Protein AF-A0A1C4TC21-F1 (afdb_monomer_lite)

Structure (mmCIF, N/CA/C/O backbone):
data_AF-A0A1C4TC21-F1
#
_entry.id   AF-A0A1C4TC21-F1
#
loop_
_atom_site.group_PDB
_atom_site.id
_atom_site.type_symbol
_atom_site.label_atom_id
_atom_site.label_alt_id
_atom_site.label_comp_id
_atom_site.label_asym_id
_atom_site.label_entity_id
_atom_site.label_seq_id
_atom_site.pdbx_PDB_ins_code
_atom_site.Cartn_x
_atom_site.Cartn_y
_atom_site.Cartn_z
_atom_site.occupancy
_atom_site.B_iso_or_equiv
_atom_site.auth_seq_id
_atom_site.auth_comp_id
_atom_site.auth_asym_id
_atom_site.auth_atom_id
_atom_site.pdbx_PDB_model_num
ATOM 1 N N . MET A 1 1 ? 10.843 12.285 -13.759 1.00 81.19 1 MET A N 1
ATOM 2 C CA . MET A 1 1 ? 10.159 11.474 -12.731 1.00 81.19 1 MET A CA 1
ATOM 3 C C . MET A 1 1 ? 10.737 10.074 -12.812 1.00 81.19 1 MET A C 1
ATOM 5 O O . MET A 1 1 ? 11.122 9.667 -13.903 1.00 81.19 1 MET A O 1
ATOM 9 N N . GLU A 1 2 ? 10.823 9.351 -11.706 1.00 93.06 2 GLU A N 1
ATOM 10 C CA . GLU A 1 2 ? 11.387 7.998 -11.680 1.00 93.06 2 GLU A CA 1
ATOM 11 C C . GLU A 1 2 ? 10.452 7.071 -10.909 1.00 93.06 2 GLU A C 1
ATOM 13 O O . GLU A 1 2 ? 9.694 7.529 -10.053 1.00 93.06 2 GLU A O 1
ATOM 18 N N . CYS A 1 3 ? 10.473 5.783 -11.249 1.00 92.94 3 CYS A N 1
ATOM 19 C CA . CYS A 1 3 ? 9.728 4.777 -10.503 1.00 92.94 3 CYS A CA 1
ATOM 20 C C . CYS A 1 3 ? 10.302 4.667 -9.095 1.00 92.94 3 CYS A C 1
ATOM 22 O O . CYS A 1 3 ? 11.496 4.418 -8.945 1.00 92.94 3 CYS A O 1
ATOM 24 N N . THR A 1 4 ? 9.461 4.798 -8.077 1.00 90.31 4 THR A N 1
ATOM 25 C CA . THR A 1 4 ? 9.895 4.748 -6.674 1.00 90.31 4 THR A CA 1
ATOM 26 C C . THR A 1 4 ? 10.334 3.356 -6.217 1.00 90.31 4 THR A C 1
ATOM 28 O O . THR A 1 4 ? 11.035 3.247 -5.220 1.00 90.31 4 THR A O 1
ATOM 31 N N . ASP A 1 5 ? 9.961 2.308 -6.955 1.00 89.88 5 ASP A N 1
ATOM 32 C CA . ASP A 1 5 ? 10.325 0.917 -6.661 1.00 89.88 5 ASP A CA 1
ATOM 33 C C . ASP A 1 5 ? 11.595 0.464 -7.408 1.00 89.88 5 ASP A C 1
ATOM 35 O O . ASP A 1 5 ? 12.529 -0.060 -6.812 1.00 89.88 5 ASP A O 1
ATOM 39 N N . CYS A 1 6 ? 11.672 0.716 -8.720 1.00 93.44 6 CYS A N 1
ATOM 40 C CA . CYS A 1 6 ? 12.757 0.203 -9.570 1.00 93.44 6 CYS A CA 1
ATOM 41 C C . CYS A 1 6 ? 13.682 1.281 -10.159 1.00 93.44 6 CYS A C 1
ATOM 43 O O . CYS A 1 6 ? 14.557 0.963 -10.963 1.00 93.44 6 CYS A O 1
ATOM 45 N N . GLY A 1 7 ? 13.469 2.559 -9.830 1.00 91.50 7 GLY A N 1
ATOM 46 C CA . GLY A 1 7 ? 14.306 3.679 -10.278 1.00 91.50 7 GLY A CA 1
ATOM 47 C C . GLY A 1 7 ? 14.207 4.014 -11.769 1.00 91.50 7 GLY A C 1
ATOM 48 O O . GLY A 1 7 ? 14.986 4.806 -12.282 1.00 91.50 7 GLY A O 1
ATOM 49 N N . ARG A 1 8 ? 13.273 3.411 -12.515 1.00 91.00 8 ARG A N 1
ATOM 50 C CA . ARG A 1 8 ? 13.189 3.621 -13.966 1.00 91.00 8 ARG A CA 1
ATOM 51 C C . ARG A 1 8 ? 12.737 5.053 -14.295 1.00 91.00 8 ARG A C 1
ATOM 53 O O . ARG A 1 8 ? 11.635 5.426 -13.878 1.00 91.00 8 ARG A O 1
ATOM 60 N N . PRO A 1 9 ? 13.497 5.824 -15.094 1.00 90.44 9 PRO A N 1
ATOM 61 C CA . PRO A 1 9 ? 13.092 7.163 -15.493 1.00 90.44 9 PRO A CA 1
ATOM 62 C C . PRO A 1 9 ? 11.881 7.117 -16.428 1.00 90.44 9 PRO A C 1
ATOM 64 O O . PRO A 1 9 ? 11.773 6.264 -17.314 1.00 90.44 9 PRO A O 1
ATOM 67 N N . GLY A 1 10 ? 10.959 8.054 -16.235 1.00 85.19 10 GLY A N 1
ATOM 68 C CA . GLY A 1 10 ? 9.740 8.167 -17.018 1.00 85.19 10 GLY A CA 1
ATOM 69 C C . GLY A 1 10 ? 9.051 9.521 -16.873 1.00 85.19 10 GLY A C 1
ATOM 70 O O . GLY A 1 10 ? 9.430 10.388 -16.078 1.00 85.19 10 GLY A O 1
ATOM 71 N N . ARG A 1 11 ? 8.027 9.712 -17.702 1.00 87.00 11 ARG A N 1
ATOM 72 C CA . ARG A 1 11 ? 7.165 10.897 -17.656 1.00 87.00 11 ARG A CA 1
ATOM 73 C C . ARG A 1 11 ? 6.176 10.744 -16.495 1.00 87.00 11 ARG A C 1
ATOM 75 O O . ARG A 1 11 ? 5.757 9.612 -16.260 1.00 87.00 11 ARG A O 1
ATOM 82 N N . PRO A 1 12 ? 5.777 11.814 -15.795 1.00 80.25 12 PRO A N 1
ATOM 83 C CA . PRO A 1 12 ? 4.805 11.728 -14.699 1.00 80.25 12 PRO A CA 1
ATOM 84 C C . PRO A 1 12 ? 3.517 10.983 -15.091 1.00 80.25 12 PRO A C 1
ATOM 86 O O . PRO A 1 12 ? 3.014 10.164 -14.332 1.00 80.25 12 PRO A O 1
ATOM 89 N N . GLU A 1 13 ? 3.040 11.173 -16.323 1.00 84.38 13 GLU A N 1
ATOM 90 C CA . GLU A 1 13 ? 1.828 10.544 -16.863 1.00 84.38 13 GLU A CA 1
ATOM 91 C C . GLU A 1 13 ? 1.979 9.026 -17.063 1.00 84.38 13 GLU A C 1
ATOM 93 O O . GLU A 1 13 ? 0.994 8.291 -17.085 1.00 84.38 13 GLU A O 1
ATOM 98 N N . ALA A 1 14 ? 3.216 8.533 -17.195 1.00 83.19 14 ALA A N 1
ATOM 99 C CA . ALA A 1 14 ? 3.519 7.105 -17.291 1.00 83.19 14 ALA A CA 1
ATOM 100 C C . ALA A 1 14 ? 3.662 6.427 -15.912 1.00 83.19 14 ALA A C 1
ATOM 102 O O . ALA A 1 14 ? 3.819 5.203 -15.852 1.00 83.19 14 ALA A O 1
ATOM 103 N N . LEU A 1 15 ? 3.609 7.206 -14.823 1.00 87.81 15 LEU A N 1
ATOM 104 C CA . LEU A 1 15 ? 3.719 6.757 -13.436 1.00 87.81 15 LEU A CA 1
ATOM 105 C C . LEU A 1 15 ? 2.578 7.344 -12.579 1.00 87.81 15 LEU A C 1
ATOM 107 O O . LEU A 1 15 ? 2.842 8.164 -11.701 1.00 87.81 15 LEU A O 1
ATOM 111 N N . PRO A 1 16 ? 1.315 6.926 -12.789 1.00 79.38 16 PRO A N 1
ATOM 112 C CA . PRO A 1 16 ? 0.150 7.536 -12.133 1.00 79.38 16 PRO A CA 1
ATOM 113 C C . PRO A 1 16 ? 0.097 7.384 -10.601 1.00 79.38 16 PRO A C 1
ATOM 115 O O . PRO A 1 16 ? -0.736 8.017 -9.972 1.00 79.38 16 PRO A O 1
ATOM 118 N N . ASP A 1 17 ? 1.020 6.635 -9.998 1.00 81.88 17 ASP A N 1
ATOM 119 C CA . ASP A 1 17 ? 1.177 6.490 -8.542 1.00 81.88 17 ASP A CA 1
ATOM 120 C C . ASP A 1 17 ? 2.661 6.577 -8.129 1.00 81.88 17 ASP A C 1
ATOM 122 O O . ASP A 1 17 ? 3.083 6.022 -7.119 1.00 81.88 17 ASP A O 1
ATOM 126 N N . GLY A 1 18 ? 3.511 7.157 -8.988 1.00 89.06 18 GLY A N 1
ATOM 127 C CA . GLY A 1 18 ? 4.971 7.057 -8.855 1.00 89.06 18 GLY A CA 1
ATOM 128 C C . GLY A 1 18 ? 5.536 5.669 -9.194 1.00 89.06 18 GLY A C 1
ATOM 129 O O . GLY A 1 18 ? 6.744 5.463 -9.119 1.00 89.06 18 GLY A O 1
ATOM 130 N N . LEU A 1 19 ? 4.687 4.726 -9.623 1.00 90.62 19 LEU A N 1
ATOM 131 C CA . LEU A 1 19 ? 5.070 3.375 -10.031 1.00 90.62 19 LEU A CA 1
ATOM 132 C C . LEU A 1 19 ? 4.889 3.170 -11.533 1.00 90.62 19 LEU A C 1
ATOM 134 O O . LEU A 1 19 ? 3.864 3.524 -12.119 1.00 90.62 19 LEU A O 1
ATOM 138 N N . CYS A 1 20 ? 5.871 2.528 -12.161 1.00 91.38 20 CYS A N 1
ATOM 139 C CA . CYS A 1 20 ? 5.731 2.077 -13.540 1.00 91.38 20 CYS A CA 1
ATOM 140 C C . CYS A 1 20 ? 4.730 0.911 -13.635 1.00 91.38 20 CYS A C 1
ATOM 142 O O . CYS A 1 20 ? 4.533 0.166 -12.675 1.00 91.38 20 CYS A O 1
ATOM 144 N N . ARG A 1 21 ? 4.113 0.716 -14.812 1.00 87.12 21 ARG A N 1
ATOM 145 C CA . ARG A 1 21 ? 3.091 -0.327 -15.043 1.00 87.12 21 ARG A CA 1
ATOM 146 C C . ARG A 1 21 ? 3.447 -1.715 -14.459 1.00 87.12 21 ARG A C 1
ATOM 148 O O . ARG A 1 21 ? 2.576 -2.267 -13.791 1.00 87.12 21 ARG A O 1
ATOM 155 N N . PRO A 1 22 ? 4.644 -2.302 -14.684 1.00 87.56 22 PRO A N 1
ATOM 156 C CA . PRO A 1 22 ? 4.959 -3.628 -14.144 1.00 87.56 22 PRO A CA 1
ATOM 157 C C . PRO A 1 22 ? 5.070 -3.643 -12.613 1.00 87.56 22 PRO A C 1
ATOM 159 O O . PRO A 1 22 ? 4.466 -4.512 -11.992 1.00 87.56 22 PRO A O 1
ATOM 162 N N . CYS A 1 23 ? 5.744 -2.665 -11.996 1.00 89.12 23 CYS A N 1
ATOM 163 C CA . CYS A 1 23 ? 5.812 -2.554 -10.532 1.00 89.12 23 CYS A CA 1
ATOM 164 C C . CYS A 1 23 ? 4.415 -2.333 -9.936 1.00 89.12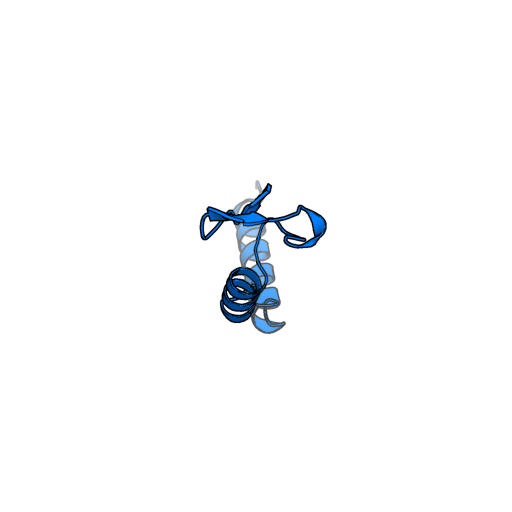 23 CYS A C 1
ATOM 166 O O . CYS A 1 23 ? 4.024 -3.003 -8.989 1.00 89.12 23 CYS A O 1
ATOM 168 N N . ARG A 1 24 ? 3.592 -1.482 -10.561 1.00 86.69 24 ARG A N 1
ATOM 169 C CA . ARG A 1 24 ? 2.201 -1.272 -10.140 1.00 86.69 24 ARG A CA 1
ATOM 170 C C . ARG A 1 24 ? 1.379 -2.560 -10.207 1.00 86.69 24 ARG A C 1
ATOM 172 O O . ARG A 1 24 ? 0.591 -2.821 -9.304 1.00 86.69 24 ARG A O 1
ATOM 179 N N . ALA A 1 25 ? 1.552 -3.365 -11.256 1.00 84.56 25 ALA A N 1
ATOM 180 C CA . ALA A 1 25 ? 0.883 -4.657 -11.378 1.00 84.56 25 ALA A CA 1
ATOM 181 C C . ALA A 1 25 ? 1.340 -5.629 -10.283 1.00 84.56 25 ALA A C 1
ATOM 183 O O . ALA A 1 25 ? 0.481 -6.229 -9.649 1.00 84.56 25 ALA A O 1
ATOM 184 N N . ALA A 1 26 ? 2.646 -5.706 -10.003 1.00 84.81 26 ALA A N 1
ATOM 185 C CA . ALA A 1 26 ? 3.204 -6.532 -8.931 1.00 84.81 26 ALA A CA 1
ATOM 186 C C . ALA A 1 26 ? 2.655 -6.142 -7.546 1.00 84.81 26 ALA A C 1
ATOM 188 O O . ALA A 1 26 ? 2.236 -7.010 -6.781 1.00 84.81 26 ALA A O 1
ATOM 189 N N . HIS A 1 27 ? 2.567 -4.840 -7.260 1.00 76.94 27 HIS A N 1
ATOM 190 C CA . HIS A 1 27 ? 1.992 -4.319 -6.015 1.00 76.94 27 HIS A CA 1
ATOM 191 C C . HIS A 1 27 ? 0.475 -4.547 -5.942 1.00 76.94 27 HIS A C 1
ATOM 193 O O . HIS A 1 27 ? -0.057 -4.835 -4.876 1.00 76.94 27 HIS A O 1
ATOM 199 N N . SER A 1 28 ? -0.224 -4.486 -7.080 1.00 73.06 28 SER A N 1
ATOM 200 C CA . SER A 1 28 ? -1.663 -4.783 -7.148 1.00 73.06 28 SER A CA 1
ATOM 201 C C . SER A 1 28 ? -1.948 -6.275 -6.943 1.00 73.06 28 SER A C 1
ATOM 203 O O . SER A 1 28 ? -2.911 -6.627 -6.270 1.00 73.06 28 SER A O 1
ATOM 205 N N . SER A 1 29 ? -1.102 -7.160 -7.480 1.00 65.75 29 SER A N 1
ATOM 206 C CA . SER A 1 29 ? -1.179 -8.608 -7.246 1.00 65.75 29 SER A CA 1
ATOM 207 C C . SER A 1 29 ? -0.692 -9.030 -5.855 1.00 65.75 29 SER A C 1
ATOM 209 O O . SER A 1 29 ? -1.018 -10.125 -5.411 1.00 65.75 29 SER A O 1
ATOM 211 N N . GLY A 1 30 ? 0.075 -8.170 -5.175 1.00 56.38 30 GLY A N 1
ATOM 212 C CA . GLY A 1 30 ? 0.636 -8.377 -3.836 1.00 56.38 30 GLY A CA 1
ATOM 213 C C . GLY A 1 30 ? -0.205 -7.825 -2.681 1.00 56.38 30 GLY A C 1
ATOM 214 O O . GLY A 1 30 ? 0.227 -7.910 -1.538 1.00 56.38 30 GLY A O 1
ATOM 215 N N . GLY A 1 31 ? -1.403 -7.304 -2.951 1.00 53.66 31 GLY A N 1
ATOM 216 C CA . GLY A 1 31 ? -2.378 -6.994 -1.914 1.00 53.66 31 GLY A CA 1
ATOM 217 C C . GLY A 1 31 ? -2.261 -5.583 -1.344 1.00 53.66 31 GLY A C 1
ATOM 218 O O . GLY A 1 31 ? -1.553 -5.320 -0.381 1.00 53.66 31 GLY A O 1
ATOM 219 N N . GLN A 1 32 ? -3.165 -4.722 -1.791 1.00 54.47 32 GLN A N 1
ATOM 220 C CA . GLN A 1 32 ? -4.124 -4.285 -0.791 1.00 54.47 32 GLN A CA 1
ATOM 221 C C . GLN A 1 32 ? -5.179 -5.389 -0.807 1.00 54.47 32 GLN A C 1
ATOM 223 O O . GLN A 1 32 ? -5.892 -5.489 -1.812 1.00 54.47 32 GLN A O 1
ATOM 228 N N . PRO A 1 33 ? -5.261 -6.284 0.199 1.00 57.12 33 PRO A N 1
ATOM 229 C CA . PRO A 1 33 ? -6.483 -7.047 0.331 1.00 57.12 33 PRO A CA 1
ATOM 230 C C . PRO A 1 33 ? -7.558 -5.968 0.389 1.00 57.12 33 PRO A C 1
ATOM 232 O O . PRO A 1 33 ? -7.527 -5.080 1.244 1.00 57.12 33 PRO A O 1
ATOM 235 N N . SER A 1 34 ? -8.463 -5.953 -0.588 1.00 57.53 34 SER A N 1
ATOM 236 C CA . SER A 1 34 ? -9.762 -5.368 -0.314 1.00 57.53 34 SER A CA 1
ATOM 237 C C . SER A 1 34 ? -10.245 -6.230 0.832 1.00 57.53 34 SER A C 1
ATOM 239 O O . SER A 1 34 ? -10.580 -7.392 0.592 1.00 57.53 34 SER A O 1
ATOM 241 N N . ALA A 1 35 ? -10.018 -5.741 2.060 1.00 63.34 35 ALA A N 1
ATOM 242 C CA . ALA A 1 35 ? -10.132 -6.529 3.268 1.00 63.34 35 ALA A CA 1
ATOM 243 C C . ALA A 1 35 ? -11.461 -7.248 3.133 1.00 63.34 35 ALA A C 1
ATOM 245 O O . ALA A 1 35 ? -12.496 -6.603 2.934 1.00 63.34 35 ALA A O 1
ATOM 246 N N . GLY A 1 36 ? -11.413 -8.579 3.056 1.00 70.06 36 GLY A N 1
ATOM 247 C CA . GLY A 1 36 ? -12.623 -9.337 2.788 1.00 70.06 36 GLY A CA 1
ATOM 248 C C . GLY A 1 36 ? -13.669 -8.927 3.826 1.00 70.06 36 GLY A C 1
ATOM 249 O O . GLY A 1 36 ? -13.297 -8.526 4.932 1.00 70.06 36 GLY A O 1
ATOM 250 N N . PRO A 1 37 ? -14.972 -9.011 3.533 1.00 75.38 37 PRO A N 1
ATOM 251 C CA . PRO A 1 37 ? -16.001 -8.628 4.501 1.00 75.38 37 PRO A CA 1
ATOM 252 C C . PRO A 1 37 ? -15.776 -9.265 5.890 1.00 75.38 37 PRO A C 1
ATOM 254 O O . PRO A 1 37 ? -16.023 -8.624 6.909 1.00 75.38 37 PRO A O 1
ATOM 257 N N . THR A 1 38 ? -15.195 -10.470 5.936 1.00 79.31 38 THR A N 1
ATOM 258 C CA . THR A 1 38 ? -14.730 -11.156 7.153 1.00 79.31 38 THR A CA 1
ATOM 259 C C . THR A 1 38 ? -13.561 -10.462 7.865 1.00 79.31 38 THR A C 1
ATOM 261 O O . THR A 1 38 ? -13.592 -10.315 9.083 1.00 79.31 38 THR A O 1
ATOM 264 N N . GLU A 1 39 ? -12.538 -10.016 7.136 1.00 81.00 39 GLU A N 1
ATOM 265 C CA . GLU A 1 39 ? -11.380 -9.306 7.698 1.00 81.00 39 GLU A CA 1
ATOM 266 C C . GLU A 1 39 ? -11.797 -7.930 8.235 1.00 81.00 39 GLU A C 1
ATOM 268 O O . GLU A 1 39 ? -11.438 -7.557 9.351 1.00 81.00 39 GLU A O 1
ATOM 273 N N . ILE A 1 40 ? -12.671 -7.223 7.511 1.00 83.81 40 ILE A N 1
ATOM 274 C CA . ILE A 1 40 ? -13.271 -5.964 7.976 1.00 83.81 40 ILE A CA 1
ATOM 275 C C . ILE A 1 40 ? -14.073 -6.190 9.265 1.00 83.81 40 ILE A C 1
ATOM 277 O O . ILE A 1 40 ? -13.978 -5.390 10.200 1.00 83.81 40 ILE A O 1
ATOM 281 N N . ALA A 1 41 ? -14.863 -7.266 9.336 1.00 86.12 41 ALA A N 1
ATOM 282 C CA . ALA A 1 41 ? -15.619 -7.613 10.536 1.00 86.12 41 ALA A CA 1
ATOM 283 C C . ALA A 1 41 ? -14.695 -7.938 11.722 1.00 86.12 41 ALA A C 1
ATOM 285 O O . ALA A 1 41 ? -14.941 -7.458 12.830 1.00 86.12 41 ALA A O 1
ATOM 286 N N . ALA A 1 42 ? -13.602 -8.671 11.487 1.00 87.44 42 ALA A N 1
ATOM 287 C CA . ALA A 1 42 ? -12.608 -8.993 12.507 1.00 87.44 42 ALA A CA 1
ATOM 288 C C . ALA A 1 42 ? -11.917 -7.733 13.054 1.00 87.44 42 ALA A C 1
ATOM 290 O O . ALA A 1 42 ? -11.835 -7.554 14.270 1.00 87.44 42 ALA A O 1
ATOM 291 N N . VAL A 1 43 ? -11.507 -6.808 12.177 1.00 89.69 43 VAL A N 1
ATOM 292 C CA . VAL A 1 43 ? -10.930 -5.517 12.587 1.00 89.69 43 VAL A CA 1
ATOM 293 C C . VAL A 1 43 ? -11.941 -4.702 13.397 1.00 89.69 43 VAL A C 1
ATOM 295 O O . VAL A 1 43 ? -11.599 -4.170 14.452 1.00 89.69 43 VAL A O 1
ATOM 298 N N . LYS A 1 44 ? -13.209 -4.633 12.968 1.00 89.94 44 LYS A N 1
ATOM 299 C CA . LYS A 1 44 ? -14.265 -3.921 13.714 1.00 89.94 44 LYS A CA 1
ATOM 300 C C . LYS A 1 44 ? -14.495 -4.515 15.104 1.00 89.94 44 LYS A C 1
ATOM 302 O O . LYS A 1 44 ? -14.611 -3.750 16.063 1.00 89.94 44 LYS A O 1
ATOM 307 N N . ALA A 1 45 ? -14.546 -5.841 15.219 1.00 93.19 45 ALA A N 1
ATOM 308 C CA . ALA A 1 45 ? -14.702 -6.530 16.498 1.00 93.19 45 ALA A CA 1
ATOM 309 C C . ALA A 1 45 ? -13.511 -6.254 17.427 1.00 93.19 45 ALA A C 1
ATOM 311 O O . ALA A 1 45 ? -13.699 -5.905 18.593 1.00 93.19 45 ALA A O 1
ATOM 312 N N . HIS A 1 46 ? -12.290 -6.307 16.890 1.00 92.38 46 HIS A N 1
ATOM 313 C CA . HIS A 1 46 ? -11.080 -5.995 17.643 1.00 92.38 46 HIS A CA 1
ATOM 314 C C . HIS A 1 46 ? -11.091 -4.549 18.166 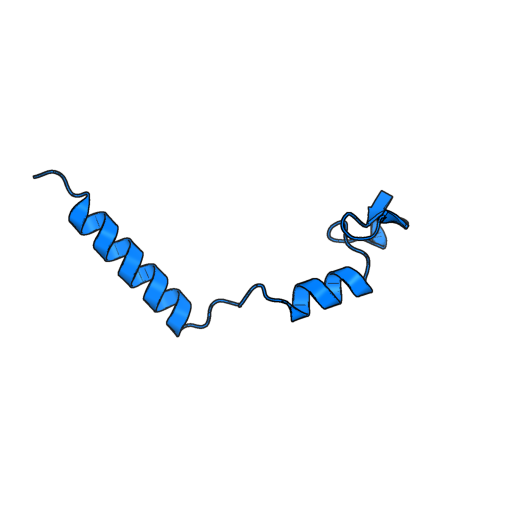1.00 92.38 46 HIS A C 1
ATOM 316 O O . HIS A 1 46 ? -10.905 -4.313 19.358 1.00 92.38 46 HIS A O 1
ATOM 322 N N . MET A 1 47 ? -11.423 -3.578 17.311 1.00 95.50 47 MET A N 1
ATOM 323 C CA . MET A 1 47 ? -11.522 -2.163 17.694 1.00 95.50 47 MET A CA 1
ATOM 324 C C . MET A 1 47 ? -12.647 -1.889 18.706 1.00 95.50 47 MET A C 1
ATOM 326 O O . MET A 1 47 ? -12.556 -0.953 19.502 1.00 95.50 47 MET A O 1
ATOM 330 N N . ALA A 1 48 ? -13.734 -2.666 18.689 1.00 93.81 48 ALA A N 1
ATOM 331 C CA . ALA A 1 48 ? -14.780 -2.582 19.707 1.00 93.81 48 ALA A CA 1
ATOM 332 C C . ALA A 1 48 ? -14.272 -3.064 21.073 1.00 93.81 48 ALA A C 1
ATOM 334 O O . ALA A 1 48 ? -14.458 -2.353 22.057 1.00 93.81 48 ALA A O 1
ATOM 335 N N . ASN A 1 49 ? -13.564 -4.196 21.108 1.00 92.38 49 ASN A N 1
ATOM 336 C CA . ASN A 1 49 ? -12.947 -4.723 22.324 1.00 92.38 49 ASN A CA 1
ATOM 337 C C . ASN A 1 49 ? -11.927 -3.746 22.929 1.00 92.38 49 ASN A C 1
ATOM 339 O O . ASN A 1 49 ? -11.961 -3.492 24.128 1.00 92.38 49 ASN A O 1
AT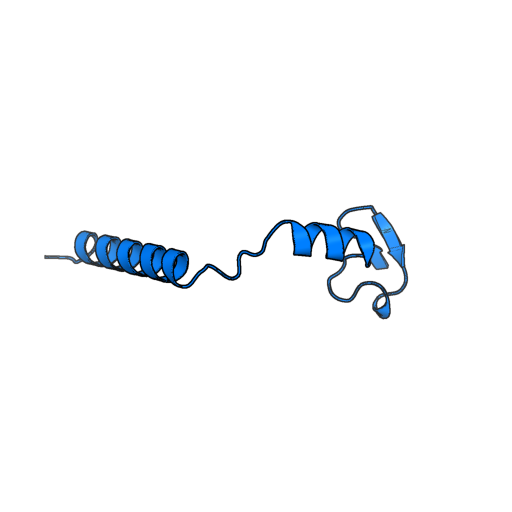OM 343 N N . LEU A 1 50 ? -11.054 -3.142 22.111 1.00 94.62 50 LEU A N 1
ATOM 344 C CA . LEU A 1 50 ? -10.121 -2.131 22.621 1.00 94.62 50 LEU A C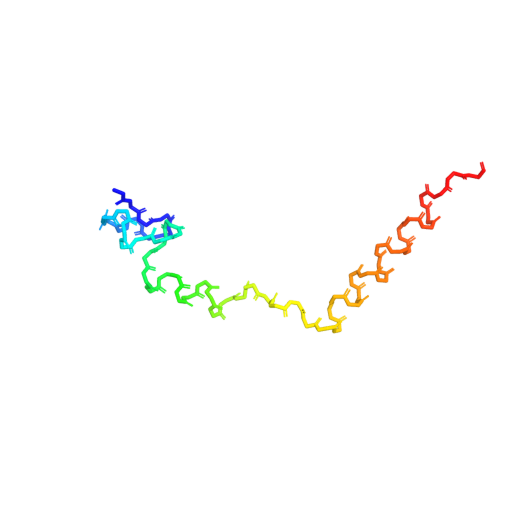A 1
ATOM 345 C C . LEU A 1 50 ? -10.855 -0.956 23.278 1.00 94.62 50 LEU A C 1
ATOM 347 O O . LEU A 1 50 ? -10.482 -0.533 24.364 1.00 94.62 50 LEU A O 1
ATOM 351 N N . ARG A 1 51 ? -11.914 -0.430 22.655 1.00 92.94 51 ARG A N 1
ATOM 352 C CA . ARG A 1 51 ? -12.667 0.699 23.227 1.00 92.94 51 ARG A CA 1
ATOM 353 C C . ARG A 1 51 ? -13.365 0.358 24.540 1.00 92.94 51 ARG A C 1
ATOM 355 O O . ARG A 1 51 ? -13.52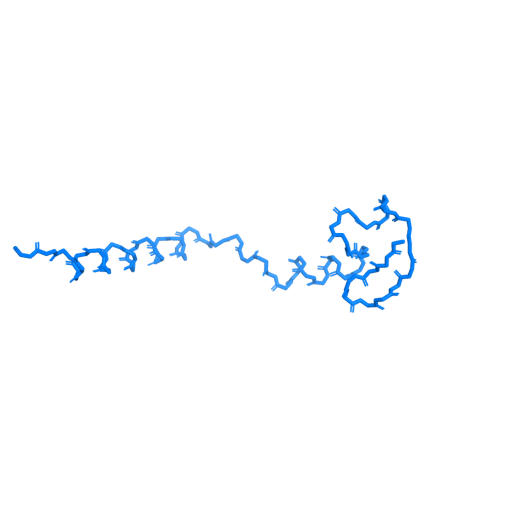8 1.250 25.364 1.00 92.94 51 ARG A O 1
ATOM 362 N N . ASP A 1 52 ? -13.793 -0.887 24.708 1.00 92.31 52 ASP A N 1
ATOM 363 C CA . ASP A 1 52 ? -14.371 -1.364 25.963 1.00 92.31 52 ASP A CA 1
ATOM 364 C C . ASP A 1 52 ? -13.322 -1.389 27.082 1.00 92.31 52 ASP A C 1
ATOM 366 O O . ASP A 1 52 ? -13.541 -0.832 28.151 1.00 92.31 52 ASP A O 1
ATOM 370 N N . LEU A 1 53 ? -12.127 -1.903 26.781 1.00 91.56 53 LEU A N 1
ATOM 371 C CA . LEU A 1 53 ? -11.006 -1.934 27.724 1.00 91.56 53 LEU A CA 1
ATOM 372 C C . LEU A 1 53 ? -10.482 -0.540 28.099 1.00 91.56 53 LEU A C 1
ATOM 374 O O . LEU A 1 53 ? -10.008 -0.342 29.213 1.00 91.56 53 LEU A O 1
ATOM 378 N N . LEU A 1 54 ? -10.538 0.421 27.174 1.00 91.88 54 LEU A N 1
ATOM 379 C CA . LEU A 1 54 ? -10.089 1.799 27.404 1.00 91.88 54 LEU A CA 1
ATOM 380 C C . LEU A 1 54 ? -11.166 2.708 28.020 1.00 91.88 54 LEU A C 1
ATOM 382 O O . LEU A 1 54 ? -10.916 3.903 28.191 1.00 91.88 54 LEU A O 1
ATOM 386 N N . LYS A 1 55 ? -12.361 2.195 28.331 1.00 84.69 55 LYS A N 1
ATOM 387 C CA . LYS A 1 55 ? -13.427 3.013 28.916 1.00 84.69 55 LYS A CA 1
ATOM 388 C C . LYS A 1 55 ? -13.085 3.346 30.376 1.00 84.69 55 LYS A C 1
ATOM 390 O O . LYS A 1 55 ? -12.948 2.424 31.177 1.00 84.69 55 LYS A O 1
ATOM 395 N N . PRO A 1 56 ? -12.931 4.634 30.737 1.00 72.62 56 PRO A N 1
ATOM 396 C CA . PRO A 1 56 ? -12.717 5.010 32.127 1.00 72.62 56 PRO A CA 1
ATOM 397 C C . PRO A 1 56 ? -13.975 4.698 32.949 1.00 72.62 56 PRO A C 1
ATOM 399 O O . PRO A 1 56 ? -15.093 4.893 32.461 1.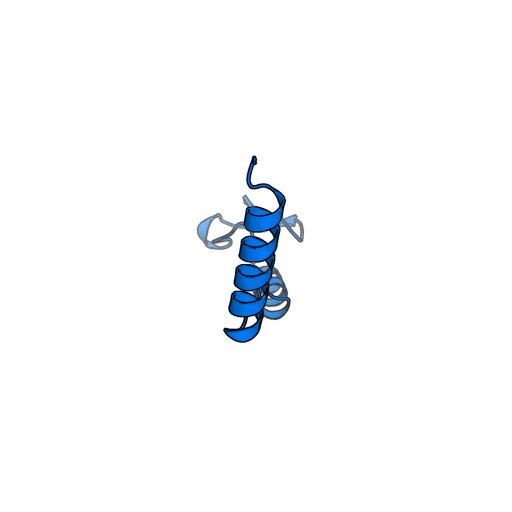00 72.62 56 PRO A O 1
ATOM 402 N N . VAL A 1 57 ? -13.753 4.177 34.161 1.00 67.94 57 VAL A N 1
ATOM 403 C CA . VAL A 1 57 ? -14.779 3.818 35.156 1.00 67.94 57 VAL A CA 1
ATOM 404 C C . VAL A 1 57 ? -15.438 5.048 35.771 1.00 67.94 57 VAL A C 1
ATOM 406 O O . VAL A 1 57 ? -14.716 6.044 36.005 1.00 67.94 57 VAL A O 1
#

Radius of gyration: 19.06 Å; chains: 1; bounding box: 30×23×53 Å

Foldseek 3Di:
DAQPPPRHDDDCVCCVPSHHPVVVVVVVVVDPPPCPPVSVVVVVVVVVVVVVVPDDD

Sequence (57 aa):
MECTDCGRPGRPEALPDGLCRPCRAAHSSGGQPSAGPTEIAAVKAHMANLRDLLKPV

Secondary structure (DSSP, 8-state):
-B-TTT--B--GGG-TTSS-HHHHHHHHHT------HHHHHHHHHHHHHHHHHT---

pLDDT: mean 82.99, std 11.23, range [53.66, 95.5]